Protein AF-A0A3B4WPH5-F1 (afdb_monomer_lite)

Structure (mmCIF, N/CA/C/O backbone):
data_AF-A0A3B4WPH5-F1
#
_entry.id   AF-A0A3B4WPH5-F1
#
loop_
_atom_site.group_PDB
_atom_site.id
_atom_site.type_symbol
_atom_site.label_atom_id
_atom_site.label_alt_id
_atom_site.label_comp_id
_atom_site.label_asym_id
_atom_site.label_entity_id
_atom_site.label_seq_id
_atom_site.pdbx_PDB_ins_code
_atom_site.Cartn_x
_atom_site.Cartn_y
_atom_site.Cartn_z
_atom_site.occupancy
_atom_site.B_iso_or_equiv
_atom_site.auth_seq_id
_atom_site.auth_comp_id
_atom_site.auth_asym_id
_atom_site.auth_atom_id
_atom_site.pdbx_PDB_model_num
ATOM 1 N N . THR A 1 1 ? -2.350 -9.458 17.192 1.00 47.91 1 THR A N 1
ATOM 2 C CA . THR A 1 1 ? -1.798 -10.396 16.197 1.00 47.91 1 THR A CA 1
ATOM 3 C C . THR A 1 1 ? -1.774 -9.666 14.878 1.00 47.91 1 THR A C 1
ATOM 5 O O . THR A 1 1 ? -2.828 -9.219 14.465 1.00 47.91 1 THR A O 1
ATOM 8 N N . TYR A 1 2 ? -0.603 -9.414 14.292 1.00 47.81 2 TYR A N 1
ATOM 9 C CA . TYR A 1 2 ? -0.518 -8.720 13.003 1.00 47.81 2 TYR A CA 1
ATOM 10 C C . TYR A 1 2 ? -0.725 -9.748 11.890 1.00 47.81 2 TYR A C 1
ATOM 12 O O . TYR A 1 2 ? 0.031 -10.715 11.803 1.00 47.81 2 TYR A O 1
ATOM 20 N N . SER A 1 3 ? -1.766 -9.567 11.085 1.00 57.81 3 SER A N 1
ATOM 21 C CA . SER A 1 3 ? -2.124 -10.481 10.002 1.00 57.81 3 SER A CA 1
ATOM 22 C C . SER A 1 3 ? -1.499 -9.967 8.709 1.00 57.81 3 SER A C 1
ATOM 24 O O . SER A 1 3 ? -2.011 -9.031 8.099 1.00 57.81 3 SER A O 1
ATOM 26 N N . VAL A 1 4 ? -0.367 -10.549 8.302 1.00 60.72 4 VAL A N 1
ATOM 27 C CA . VAL A 1 4 ? 0.238 -10.259 6.995 1.00 60.72 4 VAL A CA 1
ATOM 28 C C . VAL A 1 4 ? -0.327 -11.212 5.947 1.00 60.72 4 VAL A C 1
ATOM 30 O O . VAL A 1 4 ? -0.207 -12.429 6.083 1.00 60.72 4 VAL A O 1
ATOM 33 N N . ALA A 1 5 ? -0.938 -10.672 4.895 1.00 64.44 5 ALA A N 1
ATOM 34 C CA . ALA A 1 5 ? -1.406 -11.456 3.758 1.00 64.44 5 ALA A CA 1
ATOM 35 C C . ALA A 1 5 ? -0.564 -11.096 2.528 1.00 64.44 5 ALA A C 1
ATOM 37 O O . ALA A 1 5 ? -0.792 -10.080 1.874 1.00 64.44 5 ALA A O 1
ATOM 38 N N . ILE A 1 6 ? 0.4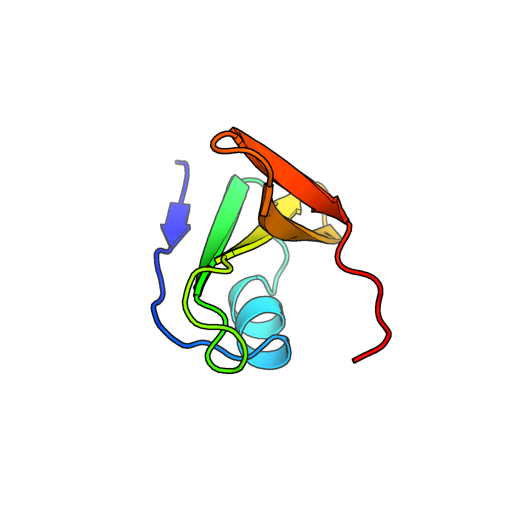39 -11.917 2.206 1.00 59.84 6 ILE A N 1
ATOM 39 C CA . ILE A 1 6 ? 1.181 -11.773 0.946 1.00 59.84 6 ILE A CA 1
ATOM 40 C C . ILE A 1 6 ? 0.410 -12.527 -0.133 1.00 59.84 6 ILE A C 1
ATOM 42 O O . ILE A 1 6 ? 0.385 -13.756 -0.139 1.00 59.84 6 ILE A O 1
ATOM 46 N N . LEU A 1 7 ? -0.237 -11.790 -1.034 1.00 63.25 7 LEU A N 1
ATOM 47 C CA . LEU A 1 7 ? -1.054 -12.352 -2.105 1.00 63.25 7 LEU A CA 1
ATOM 48 C C . LEU A 1 7 ? -0.499 -11.891 -3.454 1.00 63.25 7 LEU A C 1
ATOM 50 O O . LEU A 1 7 ? -0.641 -10.734 -3.845 1.00 63.25 7 LEU A O 1
ATOM 54 N N . HIS A 1 8 ? 0.152 -12.811 -4.164 1.00 57.09 8 HIS A N 1
ATOM 55 C CA . HIS A 1 8 ? 0.587 -12.581 -5.539 1.00 57.09 8 HIS A CA 1
ATOM 56 C C . HIS A 1 8 ? -0.643 -12.489 -6.456 1.00 57.09 8 HIS A C 1
ATOM 58 O O . HIS A 1 8 ? -1.508 -13.360 -6.414 1.00 57.09 8 HIS A O 1
ATOM 64 N N . GLN A 1 9 ? -0.693 -11.447 -7.294 1.00 64.25 9 GLN A N 1
ATOM 65 C CA . GLN A 1 9 ? -1.675 -11.260 -8.376 1.00 64.25 9 GLN A CA 1
ATOM 66 C C . GLN A 1 9 ? -3.147 -11.089 -7.951 1.00 64.25 9 GLN A C 1
ATOM 68 O O . GLN A 1 9 ? -4.037 -11.772 -8.456 1.00 64.25 9 GLN A O 1
ATOM 73 N N . ILE A 1 10 ? -3.436 -10.134 -7.061 1.00 73.62 10 ILE A N 1
ATOM 74 C CA . ILE A 1 10 ? -4.822 -9.737 -6.758 1.00 73.62 10 ILE A CA 1
ATOM 75 C C . ILE A 1 10 ? -5.179 -8.378 -7.374 1.00 73.62 10 ILE A C 1
ATOM 77 O O . ILE A 1 10 ? -4.369 -7.448 -7.390 1.00 73.62 10 ILE A O 1
ATOM 81 N N . THR A 1 11 ? -6.409 -8.249 -7.874 1.00 75.12 11 THR A N 1
ATOM 82 C CA . THR A 1 11 ? -6.957 -6.966 -8.339 1.00 75.12 11 THR A CA 1
ATOM 83 C C . THR A 1 11 ? -7.241 -6.037 -7.158 1.00 75.12 11 THR A C 1
ATOM 85 O O . THR A 1 11 ? -7.323 -6.482 -6.010 1.00 75.12 11 THR A O 1
ATOM 88 N N . ARG A 1 12 ? -7.392 -4.736 -7.430 1.00 73.00 12 ARG A N 1
ATOM 89 C CA . ARG A 1 12 ? -7.713 -3.732 -6.407 1.00 73.00 12 ARG A CA 1
ATOM 90 C C . ARG A 1 12 ? -9.007 -4.078 -5.671 1.00 73.00 12 ARG A C 1
ATOM 92 O O . ARG A 1 12 ? -8.994 -4.139 -4.450 1.00 73.00 12 ARG A O 1
ATOM 99 N N . ASP A 1 13 ? -10.075 -4.396 -6.396 1.00 75.75 13 ASP A N 1
ATOM 100 C CA . ASP A 1 13 ? -11.356 -4.780 -5.795 1.00 75.75 13 ASP A CA 1
ATOM 101 C C . ASP A 1 13 ? -11.216 -6.001 -4.889 1.00 75.75 13 ASP A C 1
ATOM 103 O O . ASP A 1 13 ? -11.816 -6.077 -3.819 1.00 75.75 13 ASP A O 1
ATOM 107 N N . ARG A 1 14 ? -10.387 -6.973 -5.292 1.00 79.00 14 ARG A N 1
ATOM 108 C CA . ARG A 1 14 ? -10.150 -8.164 -4.478 1.00 79.00 14 ARG A CA 1
ATOM 109 C C . ARG A 1 14 ? -9.348 -7.835 -3.225 1.00 79.00 14 ARG A C 1
ATOM 111 O O . ARG A 1 14 ? -9.635 -8.397 -2.173 1.00 79.00 14 ARG A O 1
ATOM 118 N N . ALA A 1 15 ? -8.377 -6.930 -3.332 1.00 77.75 15 ALA A N 1
ATOM 119 C CA . ALA A 1 15 ? -7.637 -6.398 -2.196 1.00 77.75 15 ALA A CA 1
ATOM 120 C C . ALA A 1 15 ? -8.573 -5.689 -1.209 1.00 77.75 15 ALA A C 1
ATOM 122 O O . ALA A 1 15 ? -8.548 -6.009 -0.026 1.00 77.75 15 ALA A O 1
ATOM 123 N N . GLU A 1 16 ? -9.434 -4.792 -1.692 1.00 76.94 16 GLU A N 1
ATOM 124 C CA . GLU A 1 16 ? -10.422 -4.085 -0.871 1.00 76.94 16 GLU A CA 1
ATOM 125 C C . GLU A 1 16 ? -11.414 -5.064 -0.220 1.00 76.94 16 GLU A C 1
ATOM 127 O O . GLU A 1 16 ? -11.691 -4.938 0.967 1.00 76.94 16 GLU A O 1
ATOM 132 N N . GLN A 1 17 ? -11.869 -6.102 -0.935 1.00 79.81 17 GLN A N 1
ATOM 133 C CA . GLN A 1 17 ? -12.706 -7.171 -0.367 1.00 79.81 17 GLN A CA 1
ATOM 134 C C . GLN A 1 17 ? -12.001 -7.977 0.728 1.00 79.81 17 GLN A C 1
ATOM 136 O O . GLN A 1 17 ? -12.634 -8.353 1.708 1.00 79.81 17 GLN A O 1
ATOM 141 N N . LEU A 1 18 ? -10.711 -8.277 0.563 1.00 76.75 18 LEU A N 1
ATOM 142 C CA . LEU A 1 18 ? -9.921 -9.012 1.558 1.00 76.75 18 LEU A CA 1
ATOM 143 C C . LEU A 1 18 ? -9.604 -8.164 2.788 1.00 76.75 18 LEU A C 1
ATOM 145 O O . LEU A 1 18 ? -9.461 -8.692 3.886 1.00 76.75 18 LEU A O 1
ATOM 149 N N . LEU A 1 19 ? -9.495 -6.855 2.584 1.00 74.44 19 LEU A N 1
ATOM 150 C CA . LEU A 1 19 ? -9.354 -5.858 3.634 1.00 74.44 19 LEU A CA 1
ATOM 151 C C . LEU A 1 19 ? -10.712 -5.464 4.227 1.00 74.44 19 LEU A C 1
ATOM 153 O O . LEU A 1 19 ? -10.746 -4.570 5.062 1.00 74.44 19 LEU A O 1
ATOM 157 N N . HIS A 1 20 ? -11.818 -6.096 3.818 1.00 71.62 20 HIS A N 1
ATOM 158 C CA . HIS A 1 20 ? -13.146 -5.826 4.350 1.00 71.62 20 HIS A CA 1
ATOM 159 C C . HIS A 1 20 ? -13.651 -7.002 5.213 1.00 71.62 20 HIS A C 1
ATOM 161 O O . HIS A 1 20 ? -13.706 -8.135 4.731 1.00 71.62 20 HIS A O 1
ATOM 167 N N . PRO A 1 21 ? -14.105 -6.761 6.459 1.00 69.81 21 PRO A N 1
ATOM 168 C CA . PRO A 1 21 ? -14.158 -5.468 7.140 1.00 69.81 21 PRO A CA 1
ATOM 169 C C . PRO A 1 21 ? -12.751 -4.928 7.464 1.00 69.81 21 PRO A C 1
ATOM 171 O O . PRO A 1 21 ? -11.857 -5.722 7.758 1.00 69.81 21 PRO A O 1
ATOM 174 N N . PRO A 1 22 ? -12.546 -3.598 7.414 1.00 68.25 22 PRO A N 1
ATOM 175 C CA . PRO A 1 22 ? -11.248 -2.983 7.665 1.00 68.25 22 PRO A CA 1
ATOM 176 C C . PRO A 1 22 ? -10.843 -3.158 9.124 1.00 68.25 22 PRO A C 1
ATOM 178 O O . PRO A 1 22 ? -11.231 -2.396 10.008 1.00 68.25 22 PRO A O 1
ATOM 181 N N . GLU A 1 23 ? -10.060 -4.201 9.372 1.00 71.56 23 GLU A N 1
ATOM 182 C CA . GLU A 1 23 ? -9.420 -4.459 10.653 1.00 71.56 23 GLU A CA 1
ATOM 183 C C . GLU A 1 23 ? -8.020 -3.828 10.654 1.00 71.56 23 GLU A C 1
ATOM 185 O O . GLU A 1 23 ? -7.261 -3.899 9.679 1.00 71.56 23 GLU A O 1
ATOM 190 N N . THR A 1 24 ? -7.703 -3.131 11.745 1.00 71.44 24 THR A N 1
ATOM 191 C CA . THR A 1 24 ? -6.442 -2.404 11.902 1.00 71.44 24 THR A CA 1
ATOM 192 C C . THR A 1 24 ? -5.274 -3.382 11.964 1.00 71.44 24 THR A C 1
ATOM 194 O O . THR A 1 24 ? -5.222 -4.246 12.838 1.00 71.44 24 THR A O 1
ATOM 197 N N . GLY A 1 25 ? -4.298 -3.203 11.072 1.00 72.69 25 GLY A N 1
ATOM 198 C CA . GLY A 1 25 ? -3.088 -4.031 11.026 1.00 72.69 25 GLY A CA 1
ATOM 199 C C . GLY A 1 25 ? -3.103 -5.117 9.952 1.00 72.69 25 GLY A C 1
ATOM 200 O O . GLY A 1 25 ? -2.162 -5.911 9.894 1.00 72.69 25 GLY A O 1
ATOM 201 N N . LEU A 1 26 ? -4.123 -5.134 9.090 1.00 78.06 26 LEU A N 1
ATOM 202 C CA . LEU A 1 26 ? -4.098 -5.880 7.837 1.00 78.06 26 LEU A CA 1
ATOM 203 C C . LEU A 1 26 ? -3.354 -5.085 6.768 1.00 78.06 26 LEU A C 1
ATOM 205 O O . LEU A 1 26 ? -3.632 -3.911 6.519 1.00 78.06 26 LEU A O 1
ATOM 209 N N . PHE A 1 27 ? -2.430 -5.750 6.092 1.00 81.19 27 PHE A N 1
ATOM 210 C CA . PHE A 1 27 ? -1.772 -5.206 4.919 1.00 81.19 27 PHE A CA 1
ATOM 211 C C . PHE A 1 27 ? -1.501 -6.314 3.913 1.00 81.19 27 PHE A C 1
ATOM 213 O O . PHE A 1 27 ? -1.302 -7.480 4.266 1.00 81.19 27 PHE A O 1
ATOM 220 N N . LEU A 1 28 ? -1.489 -5.921 2.648 1.00 80.31 28 LEU A N 1
ATOM 221 C CA . LEU A 1 28 ? -1.216 -6.800 1.530 1.00 80.31 28 LEU A CA 1
ATOM 222 C C . LEU A 1 28 ? -0.313 -6.106 0.527 1.00 80.31 28 LEU A C 1
ATOM 224 O O . LEU A 1 28 ? -0.385 -4.897 0.324 1.00 80.31 28 LEU A O 1
ATOM 228 N N . VAL A 1 29 ? 0.541 -6.888 -0.114 1.00 80.75 29 VAL A N 1
ATOM 229 C CA . VAL A 1 29 ? 1.364 -6.427 -1.227 1.00 80.75 29 VAL A CA 1
ATOM 230 C C . VAL A 1 29 ? 0.918 -7.204 -2.449 1.00 80.75 29 VAL A C 1
ATOM 232 O O . VAL A 1 29 ? 0.985 -8.431 -2.448 1.00 80.75 29 VAL A O 1
ATOM 235 N N . ARG A 1 30 ? 0.459 -6.485 -3.473 1.00 79.25 30 ARG A N 1
ATOM 236 C CA . ARG A 1 30 ? 0.1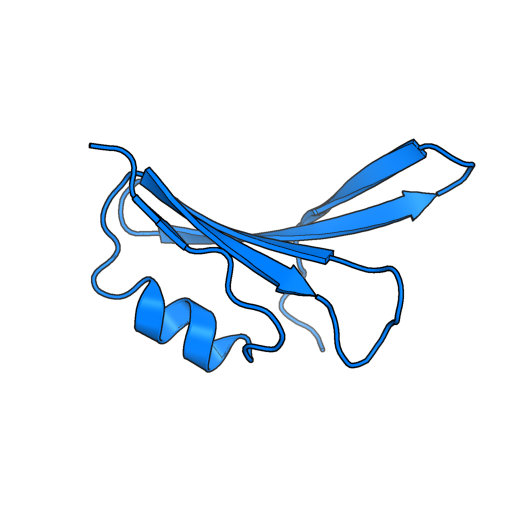72 -7.035 -4.796 1.00 79.25 30 ARG A CA 1
ATOM 237 C C . ARG A 1 30 ? 1.266 -6.607 -5.765 1.00 79.25 30 ARG A C 1
ATOM 239 O O . ARG A 1 3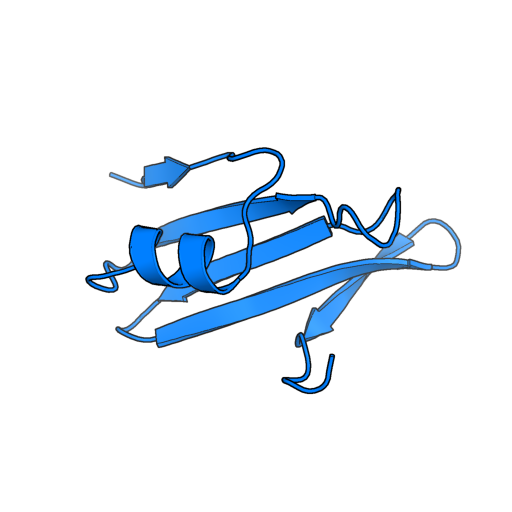0 ? 1.672 -5.447 -5.771 1.00 79.25 30 ARG A O 1
ATOM 246 N N . GLU A 1 31 ? 1.739 -7.531 -6.582 1.00 74.88 31 GLU A N 1
ATOM 247 C CA . GLU A 1 31 ? 2.572 -7.194 -7.735 1.00 74.88 31 GLU A CA 1
ATOM 248 C C . GLU A 1 31 ? 1.668 -6.671 -8.856 1.00 74.88 31 GLU A C 1
ATOM 250 O O . GLU A 1 31 ? 0.583 -7.213 -9.092 1.00 74.88 31 GLU A O 1
ATOM 255 N N . SER A 1 32 ? 2.079 -5.591 -9.516 1.00 66.25 32 SER A N 1
ATOM 256 C CA . SER A 1 32 ? 1.346 -5.064 -10.660 1.00 66.25 32 SER A CA 1
ATOM 257 C C . SER A 1 32 ? 1.510 -6.013 -11.844 1.00 66.25 32 SER A C 1
ATOM 259 O O . SER A 1 32 ? 2.591 -6.133 -12.412 1.00 66.25 32 SER A O 1
ATOM 261 N N . THR A 1 33 ? 0.424 -6.656 -12.269 1.00 63.88 33 THR A N 1
ATOM 262 C CA . THR A 1 33 ? 0.419 -7.484 -13.487 1.00 63.88 33 THR A CA 1
ATOM 263 C C . THR A 1 33 ? 0.628 -6.655 -14.754 1.00 63.88 33 THR A C 1
ATOM 265 O O . THR A 1 33 ? 1.049 -7.191 -15.774 1.00 63.88 33 THR A O 1
ATOM 268 N N . ASN A 1 34 ? 0.345 -5.350 -14.693 1.00 61.62 34 ASN A N 1
ATOM 269 C CA . ASN A 1 34 ? 0.474 -4.429 -15.820 1.00 61.62 34 ASN A CA 1
ATOM 270 C C . ASN A 1 34 ? 1.889 -3.849 -15.967 1.00 61.62 34 ASN A C 1
ATOM 272 O O . ASN A 1 34 ? 2.282 -3.466 -17.066 1.00 61.62 34 ASN A O 1
ATOM 276 N N . PHE A 1 35 ? 2.647 -3.772 -14.869 1.00 64.75 35 PHE A N 1
ATOM 277 C CA . PHE A 1 35 ? 3.987 -3.187 -14.829 1.00 64.75 35 PHE A CA 1
ATOM 278 C C . PHE A 1 35 ? 4.928 -4.126 -14.060 1.00 64.75 35 PHE A C 1
ATOM 280 O O . PHE A 1 35 ? 5.041 -3.998 -12.840 1.00 64.75 35 PHE A O 1
ATOM 287 N N . PRO A 1 36 ? 5.590 -5.083 -14.741 1.00 66.31 36 PRO A N 1
ATOM 288 C CA . PRO A 1 36 ? 6.529 -5.989 -14.088 1.00 66.31 36 PRO A CA 1
ATOM 289 C C . PRO A 1 36 ? 7.663 -5.188 -13.431 1.00 66.31 36 PRO A C 1
ATOM 291 O O . PRO A 1 36 ? 8.386 -4.458 -14.109 1.00 66.31 36 PRO A O 1
ATOM 294 N N . GLY A 1 37 ? 7.793 -5.312 -12.106 1.00 71.44 37 GLY A N 1
ATOM 295 C CA . GLY A 1 37 ? 8.725 -4.536 -11.274 1.00 71.44 37 GLY A CA 1
ATOM 296 C C . GLY A 1 37 ? 8.063 -3.520 -10.333 1.00 71.44 37 GLY A C 1
ATOM 297 O O . GLY A 1 37 ? 8.715 -3.063 -9.392 1.00 71.44 37 GLY 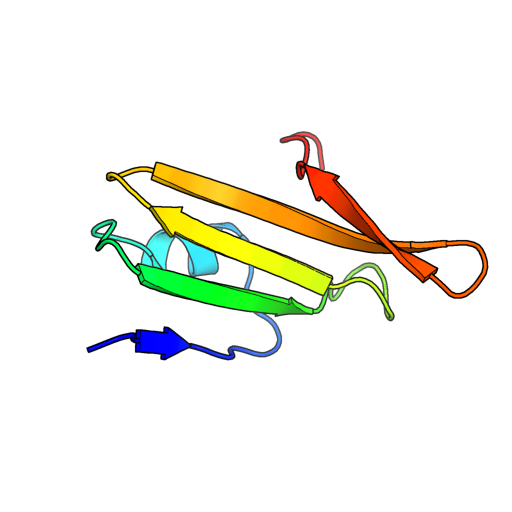A O 1
ATOM 298 N N . ASP A 1 38 ? 6.776 -3.221 -10.529 1.00 78.06 38 ASP A N 1
ATOM 299 C CA . ASP A 1 38 ? 6.012 -2.347 -9.643 1.00 78.06 38 ASP A CA 1
ATOM 300 C C . ASP A 1 38 ? 5.207 -3.151 -8.626 1.00 78.06 38 ASP A C 1
ATOM 302 O O . ASP A 1 38 ? 4.455 -4.069 -8.965 1.00 78.06 38 ASP A O 1
ATOM 306 N N . TYR A 1 39 ? 5.283 -2.732 -7.367 1.00 82.12 39 TYR A N 1
ATOM 307 C CA . TYR A 1 39 ? 4.492 -3.315 -6.288 1.00 82.12 39 TYR A CA 1
ATOM 308 C C . TYR A 1 39 ? 3.443 -2.319 -5.814 1.00 82.12 39 TYR A C 1
ATOM 310 O O . TYR A 1 39 ? 3.630 -1.111 -5.884 1.00 82.12 39 TYR A O 1
ATOM 318 N N . THR A 1 40 ? 2.316 -2.808 -5.318 1.00 82.44 40 THR A N 1
ATOM 319 C CA . THR A 1 40 ? 1.303 -1.990 -4.653 1.00 82.44 40 THR A CA 1
ATOM 320 C C . THR A 1 40 ? 1.038 -2.563 -3.273 1.00 82.44 40 THR A C 1
ATOM 322 O O . THR A 1 40 ? 0.578 -3.691 -3.128 1.00 82.44 40 THR A O 1
ATOM 325 N N . LEU A 1 41 ? 1.325 -1.772 -2.253 1.00 83.69 41 LEU A N 1
ATOM 326 C CA . LEU A 1 41 ? 1.016 -2.033 -0.862 1.00 83.69 41 LEU A CA 1
ATOM 327 C C . LEU A 1 41 ? -0.376 -1.474 -0.557 1.00 83.69 41 LEU A C 1
ATOM 329 O O . LEU A 1 41 ? -0.614 -0.286 -0.743 1.00 83.69 41 LEU A O 1
ATOM 333 N N . CYS A 1 42 ? -1.288 -2.312 -0.080 1.00 82.81 42 CYS A N 1
ATOM 334 C CA . CYS A 1 42 ? -2.591 -1.883 0.415 1.00 82.81 42 CYS A CA 1
ATOM 335 C C . CYS A 1 42 ? -2.627 -2.116 1.927 1.00 82.81 42 CYS A C 1
ATOM 337 O O . CYS A 1 42 ? -2.303 -3.210 2.391 1.00 82.81 42 CYS A O 1
ATOM 339 N N . VAL A 1 43 ? -2.978 -1.091 2.696 1.00 82.75 43 VAL A N 1
ATOM 340 C CA . VAL A 1 43 ? -2.955 -1.109 4.162 1.00 82.75 43 VAL A CA 1
ATOM 341 C C . VAL A 1 43 ? -4.335 -0.737 4.674 1.00 82.75 43 VAL A C 1
ATOM 343 O O . VAL A 1 43 ? -4.858 0.309 4.310 1.00 82.75 43 VAL A O 1
ATOM 346 N N . SER A 1 44 ? -4.908 -1.577 5.533 1.00 81.94 44 SER A N 1
ATOM 347 C CA . SER A 1 44 ? -6.103 -1.249 6.306 1.00 81.94 44 SER A CA 1
ATOM 348 C C . SER A 1 44 ? -5.686 -0.713 7.672 1.00 81.94 44 SER A C 1
ATOM 350 O O . SER A 1 44 ? -5.083 -1.418 8.491 1.00 81.94 44 SER A O 1
ATOM 352 N N . CYS A 1 45 ? -5.997 0.555 7.913 1.00 78.19 45 CYS A N 1
ATOM 353 C CA . CYS A 1 45 ? -5.771 1.217 9.186 1.00 78.19 45 CYS A CA 1
ATOM 354 C C . CYS A 1 45 ? -6.956 2.128 9.499 1.00 78.19 45 CYS A C 1
ATOM 356 O O . CYS A 1 45 ? -7.405 2.877 8.635 1.00 78.19 45 CYS A O 1
ATOM 358 N N . ASP A 1 46 ? -7.454 2.076 10.736 1.00 76.81 46 ASP A N 1
ATOM 359 C CA . ASP A 1 46 ? -8.487 3.005 11.219 1.00 76.81 46 ASP A CA 1
ATOM 360 C C . ASP A 1 46 ? -9.776 2.986 10.366 1.00 76.81 46 ASP A C 1
ATOM 362 O O . ASP A 1 46 ? -10.364 4.009 10.020 1.00 76.81 46 ASP A O 1
ATOM 366 N N . GLY A 1 47 ? -10.192 1.791 9.932 1.00 77.19 47 GLY A N 1
ATOM 367 C CA . GLY A 1 47 ? -11.386 1.634 9.098 1.00 77.19 47 GLY A CA 1
ATOM 368 C C . GLY A 1 47 ? -11.227 2.111 7.647 1.00 77.19 47 GLY A C 1
ATOM 369 O O . GLY A 1 47 ? -12.216 2.154 6.917 1.00 77.19 47 GLY A O 1
ATOM 370 N N . LYS A 1 48 ? -10.012 2.477 7.216 1.00 79.56 48 LYS A N 1
ATOM 371 C CA . LYS A 1 48 ? -9.714 2.952 5.859 1.00 79.56 48 LYS A CA 1
ATOM 372 C C . LYS A 1 48 ? -8.677 2.074 5.183 1.00 79.56 48 LYS A C 1
ATOM 374 O O . LYS A 1 48 ? -7.726 1.621 5.814 1.00 79.56 48 LYS A O 1
ATOM 379 N N . VAL A 1 49 ? -8.857 1.878 3.881 1.00 80.19 49 VAL A N 1
ATOM 380 C CA . VAL A 1 49 ? -7.891 1.192 3.026 1.00 80.19 49 VAL A CA 1
ATOM 381 C C . VAL A 1 49 ? -7.091 2.233 2.248 1.00 80.19 49 VAL A C 1
ATOM 383 O O . VAL A 1 49 ? -7.643 2.990 1.455 1.00 80.19 49 VAL A O 1
ATOM 386 N N . GLU A 1 50 ? -5.785 2.258 2.483 1.00 83.94 50 GLU A N 1
ATOM 387 C CA . GLU A 1 50 ? -4.815 3.103 1.791 1.00 83.94 50 GLU A CA 1
ATOM 388 C C . GLU A 1 50 ? -4.028 2.268 0.779 1.00 83.94 50 GLU A C 1
ATOM 390 O O . GLU A 1 50 ? -3.634 1.136 1.067 1.00 83.94 50 GLU A O 1
ATOM 395 N N . HIS A 1 51 ? -3.756 2.831 -0.398 1.00 84.31 51 HIS A N 1
ATOM 396 C CA . HIS A 1 51 ? -3.001 2.166 -1.459 1.00 84.31 51 HIS A CA 1
ATOM 397 C C . HIS A 1 51 ? -1.734 2.958 -1.798 1.00 84.31 51 HIS A C 1
ATOM 399 O O . HIS A 1 51 ? -1.792 4.119 -2.201 1.00 84.31 51 HIS A O 1
ATOM 405 N N . TYR A 1 52 ? -0.580 2.304 -1.709 1.00 84.50 52 TYR A N 1
ATOM 406 C CA . TYR A 1 52 ? 0.730 2.861 -2.025 1.00 84.50 52 TYR A CA 1
ATOM 407 C C . TYR A 1 52 ? 1.388 2.047 -3.125 1.00 84.50 52 TYR A C 1
ATOM 409 O O . TYR A 1 52 ? 1.582 0.843 -2.988 1.00 84.50 52 TYR A O 1
ATOM 417 N N . ARG A 1 53 ? 1.787 2.695 -4.212 1.00 83.06 53 ARG A N 1
ATOM 418 C CA . ARG A 1 53 ? 2.589 2.069 -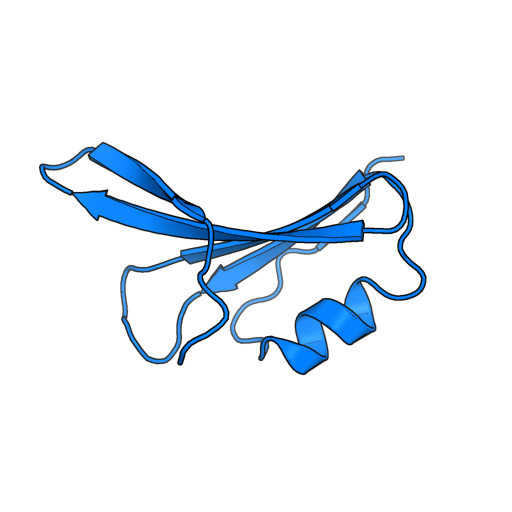5.258 1.00 83.06 53 ARG A CA 1
ATOM 419 C C . ARG A 1 53 ? 4.065 2.246 -4.917 1.00 83.06 53 ARG A C 1
ATOM 421 O O . ARG A 1 53 ? 4.511 3.340 -4.593 1.00 83.06 53 ARG A O 1
ATOM 428 N N . ILE A 1 54 ? 4.812 1.159 -4.970 1.00 84.75 54 ILE A N 1
ATOM 429 C CA . ILE A 1 54 ? 6.254 1.103 -4.791 1.00 84.75 54 ILE A CA 1
ATOM 430 C C . ILE A 1 54 ? 6.847 1.027 -6.195 1.00 84.75 54 ILE A C 1
ATOM 432 O O . ILE A 1 54 ? 6.726 0.006 -6.872 1.00 84.75 54 ILE A O 1
ATOM 436 N N . ILE A 1 55 ? 7.456 2.128 -6.620 1.00 82.56 55 ILE A N 1
ATOM 437 C CA . ILE A 1 55 ? 8.161 2.260 -7.893 1.00 82.56 55 ILE A CA 1
ATOM 438 C C . ILE A 1 55 ? 9.663 2.310 -7.628 1.00 82.56 55 ILE A C 1
ATOM 440 O O . ILE A 1 55 ? 10.115 2.955 -6.685 1.00 82.56 55 ILE A O 1
ATOM 444 N N . TYR A 1 56 ? 10.461 1.650 -8.458 1.00 79.88 56 TYR A N 1
ATOM 445 C CA . TYR A 1 56 ? 11.916 1.768 -8.384 1.00 79.88 56 TYR A CA 1
ATOM 446 C C . TYR A 1 56 ? 12.389 2.889 -9.308 1.00 79.88 56 TYR A C 1
ATOM 448 O O . TYR A 1 56 ? 12.249 2.808 -10.525 1.00 79.88 56 TYR A O 1
ATOM 456 N N . HIS A 1 57 ? 12.975 3.941 -8.733 1.00 79.62 57 HIS A N 1
ATOM 457 C CA . HIS A 1 57 ? 13.515 5.074 -9.481 1.00 79.62 57 HIS A CA 1
ATOM 458 C C . HIS A 1 57 ? 14.961 5.348 -9.053 1.00 79.62 57 HIS A C 1
ATOM 460 O O . HIS A 1 57 ? 15.258 5.423 -7.862 1.00 79.62 57 HIS A O 1
ATOM 466 N N . ASN A 1 58 ? 15.885 5.463 -10.014 1.00 81.75 58 ASN A N 1
ATOM 467 C CA . ASN A 1 58 ? 17.324 5.658 -9.764 1.00 81.75 58 ASN A CA 1
ATOM 468 C C . ASN A 1 58 ? 17.937 4.666 -8.750 1.00 81.75 58 ASN A C 1
ATOM 470 O O . ASN A 1 58 ? 18.752 5.040 -7.906 1.00 81.75 58 ASN A O 1
ATOM 474 N N . GLY A 1 59 ? 17.523 3.396 -8.802 1.00 81.81 59 GLY A N 1
ATOM 475 C CA . GLY A 1 59 ? 18.022 2.354 -7.897 1.00 81.81 59 GLY A CA 1
ATOM 476 C C . GLY A 1 59 ? 17.518 2.463 -6.452 1.00 81.81 59 GLY A C 1
ATOM 477 O O . GLY A 1 59 ? 18.027 1.759 -5.584 1.00 81.81 59 GLY A O 1
ATOM 478 N N . LYS A 1 60 ? 16.525 3.321 -6.177 1.00 85.06 60 LYS A N 1
ATOM 479 C CA . LYS A 1 60 ? 15.880 3.451 -4.866 1.00 85.06 60 LYS A CA 1
ATOM 480 C C . LYS A 1 60 ? 14.373 3.184 -4.966 1.00 85.06 60 LYS A C 1
ATOM 482 O O . LYS A 1 60 ? 13.744 3.644 -5.921 1.00 85.06 60 LYS A O 1
ATOM 487 N N . PRO A 1 61 ? 13.778 2.469 -3.995 1.00 81.38 61 PRO A N 1
ATOM 488 C CA . PRO A 1 61 ? 12.333 2.337 -3.920 1.00 81.38 61 PRO A CA 1
ATOM 489 C C . PRO A 1 61 ? 11.715 3.675 -3.499 1.00 81.38 61 PRO A C 1
ATOM 491 O O . PRO A 1 61 ? 12.116 4.280 -2.505 1.00 81.38 61 PRO A O 1
ATOM 494 N N . HIS A 1 62 ? 10.731 4.125 -4.263 1.00 84.88 62 HIS A N 1
ATOM 495 C CA . HIS A 1 62 ? 9.900 5.287 -3.997 1.00 84.88 62 HIS A CA 1
ATOM 496 C C . HIS A 1 62 ? 8.460 4.824 -3.794 1.00 84.88 62 HIS A C 1
ATOM 498 O O . HIS A 1 62 ? 7.893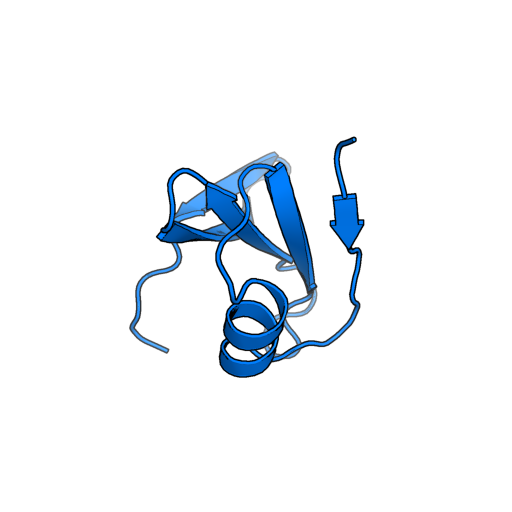 4.135 -4.639 1.00 84.88 62 HIS A O 1
ATOM 504 N N . THR A 1 63 ? 7.858 5.213 -2.674 1.00 85.62 63 THR A N 1
ATOM 505 C CA . THR A 1 63 ? 6.428 5.031 -2.433 1.00 85.62 63 THR A CA 1
ATOM 506 C C . THR A 1 63 ? 5.676 6.254 -2.934 1.00 85.62 63 THR A C 1
ATOM 508 O O . THR A 1 63 ? 5.939 7.380 -2.516 1.00 85.62 63 THR A O 1
ATOM 511 N N . VAL A 1 64 ? 4.731 6.035 -3.838 1.00 84.88 64 VAL A N 1
ATOM 512 C CA . VAL A 1 64 ? 3.805 7.058 -4.317 1.00 84.88 64 VAL A CA 1
ATOM 513 C C . VAL A 1 64 ? 2.385 6.656 -3.919 1.00 84.88 64 VAL A C 1
ATOM 515 O O . VAL A 1 64 ? 2.041 5.475 -4.024 1.00 84.88 64 VAL A O 1
ATOM 518 N N . PRO A 1 65 ? 1.549 7.585 -3.424 1.00 80.81 65 PRO A N 1
ATOM 519 C CA . PRO A 1 65 ? 0.142 7.285 -3.189 1.00 80.81 65 PRO A CA 1
ATOM 520 C C . PRO A 1 65 ? -0.496 6.857 -4.514 1.00 80.81 65 PRO A C 1
ATOM 522 O O . PRO A 1 65 ? -0.312 7.513 -5.542 1.00 80.81 65 PRO A O 1
ATOM 525 N N . GLY A 1 66 ? -1.197 5.725 -4.507 1.00 69.38 66 GLY A N 1
ATOM 526 C CA . GLY A 1 66 ? -1.910 5.244 -5.682 1.00 69.38 66 GLY A CA 1
ATOM 527 C C . GLY A 1 66 ? -3.065 6.192 -5.982 1.00 69.38 66 GLY A C 1
ATOM 528 O O . GLY A 1 66 ? -4.065 6.195 -5.274 1.00 69.38 66 GLY A O 1
ATOM 529 N N . THR A 1 67 ? -2.929 7.032 -7.007 1.00 59.84 67 THR A N 1
ATOM 530 C CA . THR A 1 67 ? -4.034 7.870 -7.481 1.00 59.84 67 THR A CA 1
ATOM 531 C C . THR A 1 67 ? -5.115 6.982 -8.095 1.00 59.84 67 THR A C 1
ATOM 533 O O . THR A 1 67 ? -4.793 6.070 -8.850 1.00 59.84 67 THR A O 1
ATOM 536 N N . ASN A 1 68 ? -6.387 7.279 -7.821 1.00 50.84 68 ASN A N 1
ATOM 537 C CA . ASN A 1 68 ? -7.567 6.527 -8.282 1.00 50.84 68 ASN A CA 1
ATOM 538 C C . ASN A 1 68 ? -7.821 6.535 -9.806 1.00 50.84 68 ASN A C 1
ATOM 540 O O . ASN A 1 68 ? -8.894 6.122 -10.229 1.00 50.84 68 ASN A O 1
ATOM 544 N N . ASN A 1 69 ? -6.869 6.998 -10.617 1.00 45.50 69 ASN A N 1
ATOM 545 C CA . ASN A 1 69 ? -6.995 7.056 -12.069 1.00 45.50 69 ASN A CA 1
ATOM 546 C C . ASN A 1 69 ? -6.028 6.045 -12.694 1.00 45.50 69 ASN A C 1
ATOM 548 O O . ASN A 1 69 ? -4.898 6.393 -13.046 1.00 45.50 69 ASN A O 1
ATOM 552 N N . GLU A 1 70 ? -6.486 4.795 -12.761 1.00 43.72 70 GLU A N 1
ATOM 553 C CA . GLU A 1 70 ? -6.126 3.875 -13.848 1.00 43.72 70 GLU A CA 1
ATOM 554 C C . GLU A 1 70 ? -6.888 4.278 -15.119 1.00 43.72 70 GLU A C 1
ATOM 556 O O . GLU A 1 70 ? -8.068 4.685 -14.992 1.00 43.72 70 GLU A O 1
#

Secondary structure (DSSP, 8-state):
---EEE-TT--HHHHHHHT-S--TTEEEEEE-SSSTT-EEEEEEETTEEEEEEEEEETTEEEEEE--S--

Sequence (70 aa):
TYSVAILHQITRDRAEQLLHPPETGLFLVRESTNFPGDYTLCVSCDGKVEHYRIIYHNGKPHTVPGTNNE

Organism: NCBI:txid1841481

Radius of gyration: 12.06 Å; chains: 1; bounding box: 32×20×32 Å

pLDDT: mean 73.47, std 10.57, range [43.72, 85.62]

InterPro domains:
  IPR000980 SH2 domain [PF00017] (8-60)
  IPR000980 SH2 domain [PS50001] (5-70)
  IPR000980 SH2 domain [SM00252] (4-70)
  IPR036860 SH2 domain superfamily [G3DSA:3.30.505.10] (7-69)
  IPR036860 SH2 domain superfamily [SSF55550] (9-60)
  IPR051184 Tyrosine-phosphorylated adapter molecule [PTHR19969] (9-54)

Foldseek 3Di:
DQDEDEDEDDDPVRVVVVCPQPDARYKYKYQDPPDHQKIWIWGRHPRDIWIWIFHQDPNDTDTDGDDPDD